Protein AF-A0A6B2XYI5-F1 (afdb_monomer_lite)

Sequence (129 aa):
NMSVFNTEWNRIGDDAAAAQVRTAVEHLLRGPESTPLEDRLTQLIDDTTSLGMKGFKEALLTKVLCIVHPDEYLTILKYTGTAGKVEVARAIWGVELPDPHRVTWTIGRLIVWSNTLLRWLVGDGFENQ

pLDDT: mean 92.79, std 9.5, range [46.22, 98.31]

Secondary structure (DSSP, 8-state):
-HHHHHHHHHHH-HHHHHHHHHHHHHHHHHS-TTS-HHHHHHHHHHTTT--S-TT--HHHHHHHHHHHSTTT--S---SSSTT-HHHHHHHHH-PPPPPTTTSS--HHHHHHHHHHHHHHHHTTTTTT-

Structure (mmCIF, N/CA/C/O backbone):
data_AF-A0A6B2XYI5-F1
#
_entry.id   AF-A0A6B2XYI5-F1
#
loop_
_atom_site.group_PDB
_atom_site.id
_atom_site.type_symbol
_atom_site.label_atom_id
_atom_site.label_alt_id
_atom_site.label_comp_id
_atom_site.label_asym_id
_atom_site.label_entity_id
_atom_site.label_seq_id
_atom_site.pdbx_PDB_ins_code
_atom_site.Cartn_x
_atom_site.Cartn_y
_atom_site.Cartn_z
_atom_site.occupancy
_atom_site.B_iso_or_equiv
_atom_site.auth_seq_id
_atom_site.auth_comp_id
_atom_site.auth_asym_id
_atom_site.auth_atom_id
_atom_site.pdbx_PDB_model_num
ATOM 1 N N . ASN A 1 1 ? -4.700 6.907 -11.658 1.00 59.41 1 ASN A N 1
ATOM 2 C CA . ASN A 1 1 ? -3.743 5.786 -11.486 1.00 59.41 1 ASN A CA 1
ATOM 3 C C . ASN A 1 1 ? -3.695 4.854 -12.682 1.00 59.41 1 ASN A C 1
ATOM 5 O O . ASN A 1 1 ? -2.662 4.861 -13.330 1.00 59.41 1 ASN A O 1
ATOM 9 N N . MET A 1 2 ? -4.766 4.134 -13.044 1.00 75.25 2 MET A N 1
ATOM 10 C CA . MET A 1 2 ? -4.707 3.212 -14.198 1.00 75.25 2 MET A CA 1
ATOM 11 C C . MET A 1 2 ? -4.377 3.895 -15.533 1.00 75.25 2 MET A C 1
ATOM 13 O O . MET A 1 2 ? -3.624 3.343 -16.323 1.00 75.25 2 MET A O 1
ATOM 17 N N . SER A 1 3 ? -4.863 5.120 -15.761 1.00 87.19 3 SER A N 1
ATOM 18 C CA . SER A 1 3 ? -4.521 5.887 -16.966 1.00 87.19 3 SER A CA 1
ATOM 19 C C . SER A 1 3 ? -3.022 6.185 -17.075 1.00 87.19 3 SER A C 1
ATOM 21 O O . SER A 1 3 ? -2.443 5.986 -18.132 1.00 87.19 3 SER A O 1
ATOM 23 N N . VAL A 1 4 ? -2.377 6.606 -15.982 1.00 92.12 4 VAL A N 1
ATOM 24 C CA . VAL A 1 4 ? -0.935 6.914 -15.956 1.00 92.12 4 VAL A CA 1
ATOM 25 C C . VAL A 1 4 ? -0.101 5.659 -16.190 1.00 92.12 4 VAL A C 1
ATOM 27 O O . VAL A 1 4 ? 0.836 5.705 -16.979 1.00 92.12 4 VAL A O 1
ATOM 30 N N . PHE A 1 5 ? -0.467 4.550 -15.541 1.00 92.88 5 PHE A N 1
ATOM 31 C CA . PHE A 1 5 ? 0.201 3.265 -15.731 1.00 92.88 5 PHE A CA 1
ATOM 32 C C . PHE A 1 5 ? 0.119 2.802 -17.190 1.00 92.88 5 PHE A C 1
ATOM 34 O O . PHE A 1 5 ? 1.147 2.520 -17.789 1.00 92.88 5 PHE A O 1
ATOM 41 N N . ASN A 1 6 ? -1.078 2.807 -17.788 1.00 94.06 6 ASN A N 1
ATOM 42 C CA . ASN A 1 6 ? -1.264 2.388 -19.180 1.00 94.06 6 ASN A CA 1
ATOM 43 C C . ASN A 1 6 ? -0.529 3.308 -20.166 1.00 94.06 6 ASN A C 1
ATOM 45 O O . ASN A 1 6 ? 0.086 2.829 -21.114 1.00 94.06 6 ASN A O 1
ATOM 49 N N . THR A 1 7 ? -0.572 4.626 -19.944 1.00 96.12 7 THR A N 1
ATOM 50 C CA . THR A 1 7 ? 0.160 5.585 -20.780 1.00 96.12 7 THR A CA 1
ATOM 51 C C . THR A 1 7 ? 1.659 5.329 -20.722 1.00 96.12 7 THR A C 1
ATOM 53 O O . THR A 1 7 ? 2.308 5.311 -21.764 1.00 96.12 7 THR A O 1
ATOM 56 N N . GLU A 1 8 ? 2.212 5.117 -19.526 1.00 95.12 8 GLU A N 1
ATOM 57 C CA . GLU A 1 8 ? 3.636 4.827 -19.397 1.00 95.12 8 GLU A CA 1
ATOM 58 C C . GLU A 1 8 ? 3.988 3.473 -20.013 1.00 95.12 8 GLU A C 1
ATOM 60 O O . GLU A 1 8 ? 4.987 3.377 -20.719 1.00 95.12 8 GLU A O 1
ATOM 65 N N . TRP A 1 9 ? 3.148 2.456 -19.806 1.00 95.81 9 TRP A N 1
ATOM 66 C CA . TRP A 1 9 ? 3.353 1.109 -20.336 1.00 95.81 9 TRP A CA 1
ATOM 67 C C . TRP A 1 9 ? 3.496 1.149 -21.853 1.00 95.81 9 TRP A C 1
ATOM 69 O O . TRP A 1 9 ? 4.499 0.701 -22.404 1.00 95.81 9 TRP A O 1
ATOM 79 N N . ASN A 1 10 ? 2.547 1.806 -22.519 1.00 96.94 10 ASN A N 1
ATOM 80 C CA . ASN A 1 10 ? 2.570 1.982 -23.967 1.00 96.94 10 ASN A CA 1
ATOM 81 C C . ASN A 1 10 ? 3.770 2.814 -24.443 1.00 96.94 10 ASN A C 1
ATOM 83 O O . ASN A 1 10 ? 4.247 2.620 -25.558 1.00 96.94 10 ASN A O 1
ATOM 87 N N . ARG A 1 11 ? 4.260 3.750 -23.621 1.00 97.31 11 ARG A N 1
ATOM 88 C CA . ARG A 1 11 ? 5.391 4.620 -23.965 1.00 97.31 11 ARG A CA 1
ATOM 89 C C . ARG A 1 11 ? 6.728 3.879 -23.949 1.00 97.31 11 ARG A C 1
ATOM 91 O O . ARG A 1 11 ? 7.570 4.161 -24.796 1.00 97.31 11 ARG A O 1
ATOM 98 N N . ILE A 1 12 ? 6.950 3.005 -22.966 1.00 96.38 12 ILE A N 1
ATOM 99 C CA . ILE A 1 12 ? 8.239 2.312 -22.780 1.00 96.38 12 ILE A CA 1
ATOM 100 C C . ILE A 1 12 ? 8.273 0.910 -23.399 1.00 96.38 12 ILE A C 1
ATOM 102 O O . ILE A 1 12 ? 9.360 0.373 -23.596 1.00 96.38 12 ILE A O 1
ATOM 106 N N . GLY A 1 13 ? 7.110 0.350 -23.739 1.00 97.75 13 GLY A N 1
ATOM 107 C CA . GLY A 1 13 ? 6.970 -0.972 -24.345 1.00 97.75 13 GLY A CA 1
ATOM 108 C C . GLY A 1 13 ? 6.897 -2.107 -23.322 1.00 97.75 13 GLY A C 1
ATOM 109 O O . GLY A 1 13 ? 7.355 -1.977 -22.184 1.00 97.75 13 GLY A O 1
ATOM 110 N N . ASP A 1 14 ? 6.322 -3.232 -23.754 1.00 97.62 14 ASP A N 1
ATOM 111 C CA . ASP A 1 14 ? 5.934 -4.352 -22.887 1.00 97.62 14 ASP A CA 1
ATOM 112 C C . ASP A 1 14 ? 7.099 -4.919 -22.067 1.00 97.62 14 ASP A C 1
ATOM 114 O O . ASP A 1 14 ? 6.980 -5.059 -20.850 1.00 97.62 14 ASP A O 1
ATOM 118 N N . ASP A 1 15 ? 8.242 -5.195 -22.699 1.00 97.62 15 ASP A N 1
ATOM 119 C CA . ASP A 1 15 ? 9.394 -5.805 -22.023 1.00 97.62 15 ASP A CA 1
ATOM 120 C C . ASP A 1 15 ? 9.977 -4.890 -20.939 1.00 97.62 15 ASP A C 1
ATOM 122 O O . ASP A 1 15 ? 10.240 -5.320 -19.811 1.00 97.62 15 ASP A O 1
ATOM 126 N N . ALA A 1 16 ? 10.146 -3.603 -21.258 1.00 96.19 16 ALA A N 1
ATOM 127 C CA . ALA A 1 16 ? 10.674 -2.620 -20.319 1.00 96.19 16 ALA A CA 1
ATOM 128 C C . ALA A 1 16 ? 9.692 -2.367 -19.168 1.00 96.19 16 ALA A C 1
ATOM 130 O O . ALA A 1 16 ? 10.103 -2.292 -18.007 1.00 96.19 16 ALA A O 1
ATOM 131 N N . ALA A 1 17 ? 8.395 -2.281 -19.468 1.00 96.19 17 ALA A N 1
ATOM 132 C CA . ALA A 1 17 ? 7.363 -2.095 -18.460 1.00 96.19 17 ALA A CA 1
ATOM 133 C C . ALA A 1 17 ? 7.247 -3.307 -17.528 1.00 96.19 17 ALA A C 1
ATOM 135 O O . ALA A 1 17 ? 7.216 -3.146 -16.305 1.00 96.19 17 ALA A O 1
ATOM 136 N N . ALA A 1 18 ? 7.278 -4.523 -18.076 1.00 96.69 18 ALA A N 1
ATOM 137 C CA . ALA A 1 18 ? 7.290 -5.754 -17.296 1.00 96.69 18 ALA A CA 1
ATOM 138 C C . ALA A 1 18 ? 8.529 -5.843 -16.392 1.00 96.69 18 ALA A C 1
ATOM 140 O O . ALA A 1 18 ? 8.410 -6.218 -15.221 1.00 96.69 18 ALA A O 1
ATOM 141 N N . ALA A 1 19 ? 9.706 -5.458 -16.895 1.00 96.56 19 ALA A N 1
ATOM 142 C CA . ALA A 1 19 ? 10.928 -5.400 -16.099 1.00 96.56 19 ALA A CA 1
ATOM 143 C C . ALA A 1 19 ? 10.812 -4.390 -14.945 1.00 96.56 19 ALA A C 1
ATOM 145 O O . ALA A 1 19 ? 11.144 -4.725 -13.809 1.00 96.56 19 ALA A O 1
ATOM 146 N N . GLN A 1 20 ? 10.278 -3.190 -15.192 1.00 96.19 20 GLN A N 1
ATOM 147 C CA . GLN A 1 20 ? 10.080 -2.185 -14.141 1.00 96.19 20 GLN A CA 1
ATOM 148 C C . GLN A 1 20 ? 9.064 -2.628 -13.084 1.00 96.19 20 GLN A C 1
ATOM 150 O O . GLN A 1 20 ? 9.308 -2.447 -11.890 1.00 96.19 20 GLN A O 1
ATOM 155 N N . VAL A 1 21 ? 7.951 -3.249 -13.489 1.00 96.69 21 VAL A N 1
ATOM 156 C CA . VAL A 1 21 ? 6.984 -3.827 -12.542 1.00 96.69 21 VAL A CA 1
ATOM 157 C C . VAL A 1 21 ? 7.644 -4.921 -11.707 1.00 96.69 21 VAL A C 1
ATOM 159 O O . VAL A 1 21 ? 7.487 -4.923 -10.487 1.00 96.69 21 VAL A O 1
ATOM 162 N N . ARG A 1 22 ? 8.434 -5.812 -12.322 1.00 96.75 22 ARG A N 1
ATOM 163 C CA . ARG A 1 22 ? 9.172 -6.854 -11.593 1.00 96.75 22 ARG A CA 1
ATOM 164 C C . ARG A 1 22 ? 10.127 -6.252 -10.566 1.00 96.75 22 ARG A C 1
ATOM 166 O O . ARG A 1 22 ? 10.128 -6.708 -9.429 1.00 96.75 22 ARG A O 1
ATOM 173 N N . THR A 1 23 ? 10.878 -5.214 -10.929 1.00 96.44 23 THR A N 1
ATOM 174 C CA . THR A 1 23 ? 11.771 -4.503 -10.003 1.00 96.44 23 THR A CA 1
ATOM 175 C C . THR A 1 23 ? 11.006 -3.885 -8.833 1.00 96.44 23 THR A C 1
ATOM 177 O O . THR A 1 23 ? 11.436 -4.015 -7.690 1.00 96.44 23 THR A O 1
ATOM 180 N N . ALA A 1 24 ? 9.853 -3.256 -9.087 1.00 96.75 24 ALA A N 1
ATOM 181 C CA . ALA A 1 24 ? 9.018 -2.689 -8.027 1.00 96.75 24 ALA A CA 1
ATOM 182 C C . ALA A 1 24 ? 8.496 -3.768 -7.064 1.00 96.75 24 ALA A C 1
ATOM 184 O O . ALA A 1 24 ? 8.540 -3.588 -5.850 1.00 96.75 24 ALA A O 1
ATOM 185 N N . VAL A 1 25 ? 8.020 -4.894 -7.605 1.00 97.62 25 VAL A N 1
ATOM 186 C CA . VAL A 1 25 ? 7.513 -6.027 -6.816 1.00 97.62 25 VAL A CA 1
ATOM 187 C C . VAL A 1 25 ? 8.631 -6.678 -6.006 1.00 97.62 25 VAL A C 1
ATOM 189 O O . VAL A 1 25 ? 8.441 -6.956 -4.826 1.00 97.62 25 VAL A O 1
ATOM 192 N N . GLU A 1 26 ? 9.803 -6.883 -6.604 1.00 97.00 26 GLU A N 1
ATOM 193 C CA . GLU A 1 26 ? 10.957 -7.450 -5.906 1.00 97.00 26 GLU A CA 1
ATOM 194 C C . GLU A 1 26 ? 11.426 -6.525 -4.780 1.00 97.00 26 GLU A C 1
ATOM 196 O O . GLU A 1 26 ? 11.652 -6.994 -3.670 1.00 97.00 26 GLU A O 1
ATOM 201 N N . HIS A 1 27 ? 11.475 -5.208 -5.005 1.00 96.69 27 HIS A N 1
ATOM 202 C CA . HIS A 1 27 ? 11.770 -4.248 -3.939 1.00 96.69 27 HIS A CA 1
ATOM 203 C C . HIS A 1 27 ? 10.723 -4.316 -2.823 1.00 96.69 27 HIS A C 1
ATOM 205 O O . HIS A 1 27 ? 11.071 -4.469 -1.653 1.00 96.69 27 HIS A O 1
ATOM 211 N N . LEU A 1 28 ? 9.433 -4.284 -3.169 1.00 97.44 28 LEU A N 1
ATOM 212 C CA . LEU A 1 28 ? 8.344 -4.329 -2.192 1.00 97.44 28 LEU A CA 1
ATOM 213 C C . LEU A 1 28 ? 8.383 -5.590 -1.321 1.00 97.44 28 LEU A C 1
ATOM 215 O O . LEU A 1 28 ? 8.177 -5.497 -0.116 1.00 97.44 28 LEU A O 1
ATOM 219 N N . LEU A 1 29 ? 8.631 -6.755 -1.921 1.00 97.38 29 LEU A N 1
ATOM 220 C CA . LEU A 1 29 ? 8.556 -8.044 -1.231 1.00 97.38 29 LEU A CA 1
ATOM 221 C C . LEU A 1 29 ? 9.892 -8.442 -0.602 1.00 97.38 29 LEU A C 1
ATOM 223 O O . LEU A 1 29 ? 9.926 -8.877 0.545 1.00 97.38 29 LEU A O 1
ATOM 227 N N . ARG A 1 30 ? 11.000 -8.221 -1.309 1.00 95.81 30 ARG A N 1
ATOM 228 C CA . ARG A 1 30 ? 12.342 -8.742 -0.991 1.00 95.81 30 ARG A CA 1
ATOM 229 C C . ARG A 1 30 ? 13.451 -7.684 -0.976 1.00 95.81 30 ARG A C 1
ATOM 231 O O . ARG A 1 30 ? 14.628 -8.025 -1.031 1.00 95.81 30 ARG A O 1
ATOM 238 N N . GLY A 1 31 ? 13.097 -6.402 -0.913 1.00 93.00 31 GLY A N 1
ATOM 239 C CA . GLY A 1 31 ? 14.051 -5.322 -0.655 1.00 93.00 31 GLY A CA 1
ATOM 240 C C . GLY A 1 31 ? 14.856 -5.521 0.644 1.00 93.00 31 GLY A C 1
ATOM 241 O O . GLY A 1 31 ? 14.552 -6.418 1.431 1.00 93.00 31 GLY A O 1
ATOM 242 N N . PRO A 1 32 ? 15.888 -4.691 0.880 1.00 93.94 32 PRO A N 1
ATOM 243 C CA . PRO A 1 32 ? 16.851 -4.897 1.962 1.00 93.94 32 PRO A CA 1
ATOM 244 C C . PRO A 1 32 ? 16.183 -5.062 3.330 1.00 93.94 32 PRO A C 1
ATOM 246 O O . PRO A 1 32 ? 15.300 -4.279 3.669 1.00 93.94 32 PRO A O 1
ATOM 249 N N . GLU A 1 33 ? 16.656 -6.005 4.150 1.00 92.12 33 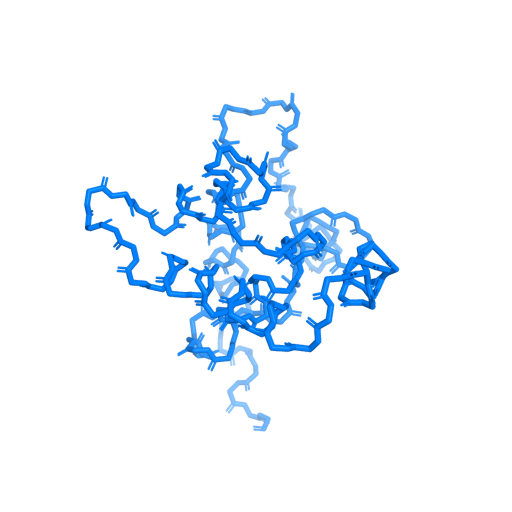GLU A N 1
ATOM 250 C CA . GLU A 1 33 ? 16.116 -6.242 5.504 1.00 92.12 33 GLU A CA 1
ATOM 251 C C . GLU A 1 33 ? 16.199 -5.002 6.408 1.00 92.12 33 GLU A C 1
ATOM 253 O O . GLU A 1 33 ? 15.376 -4.813 7.299 1.00 92.12 33 GLU A O 1
ATOM 258 N N . SER A 1 34 ? 17.164 -4.115 6.144 1.00 95.56 34 SER A N 1
ATOM 259 C CA . SER A 1 34 ? 17.303 -2.826 6.826 1.00 95.56 34 SER A CA 1
ATOM 260 C C . SER A 1 34 ? 16.181 -1.830 6.512 1.00 95.56 34 SER A C 1
ATOM 262 O O . SER A 1 34 ? 16.090 -0.802 7.179 1.00 95.56 34 SER A O 1
ATOM 264 N N . THR A 1 35 ? 15.351 -2.098 5.498 1.00 95.62 35 THR A N 1
ATOM 265 C CA . THR A 1 35 ? 14.225 -1.251 5.089 1.00 95.62 35 THR A CA 1
ATOM 266 C C . THR A 1 35 ? 12.909 -2.012 5.295 1.00 95.62 35 THR A C 1
ATOM 268 O O . THR A 1 35 ? 12.559 -2.873 4.481 1.00 95.62 35 THR A O 1
ATOM 271 N N . PRO A 1 36 ? 12.147 -1.706 6.360 1.00 96.75 36 PRO A N 1
ATOM 272 C CA . PRO A 1 36 ? 10.853 -2.330 6.630 1.00 96.75 36 PRO A CA 1
ATOM 273 C C . PRO A 1 36 ? 9.878 -2.243 5.448 1.00 96.75 36 PRO A C 1
ATOM 275 O O . PRO A 1 36 ? 10.008 -1.394 4.561 1.00 96.75 36 PRO A O 1
ATOM 278 N N . LEU A 1 37 ? 8.880 -3.130 5.423 1.00 97.62 37 LEU A N 1
ATOM 279 C CA . LEU A 1 37 ? 7.875 -3.182 4.353 1.00 97.62 37 LEU A CA 1
ATOM 280 C C . LEU A 1 37 ? 7.164 -1.833 4.163 1.00 97.62 37 LEU A C 1
ATOM 282 O O . LEU A 1 37 ? 6.966 -1.391 3.035 1.00 97.62 37 LEU A O 1
ATOM 286 N N . GLU A 1 38 ? 6.816 -1.170 5.261 1.00 97.75 38 GLU A N 1
ATOM 287 C CA . GLU A 1 38 ? 6.164 0.137 5.301 1.00 97.75 38 GLU A CA 1
ATOM 288 C C . GLU A 1 38 ? 6.984 1.204 4.573 1.00 97.75 38 GLU A C 1
ATOM 290 O O . GLU A 1 38 ? 6.441 2.022 3.824 1.00 97.75 38 GLU A O 1
ATOM 295 N N . ASP A 1 39 ? 8.300 1.178 4.765 1.00 97.19 39 ASP A N 1
ATOM 296 C CA . ASP A 1 39 ? 9.215 2.149 4.179 1.00 97.19 39 ASP A CA 1
ATOM 297 C C . ASP A 1 39 ? 9.445 1.843 2.698 1.00 97.19 39 ASP A C 1
ATOM 299 O O . ASP A 1 39 ? 9.398 2.754 1.873 1.00 97.19 39 ASP A O 1
ATOM 303 N N . ARG A 1 40 ? 9.578 0.564 2.324 1.00 97.38 40 ARG A N 1
ATOM 304 C CA . ARG A 1 40 ? 9.662 0.141 0.912 1.00 97.38 40 ARG A CA 1
ATOM 305 C C . ARG A 1 40 ? 8.388 0.491 0.144 1.00 97.38 40 ARG A C 1
ATOM 307 O O . ARG A 1 40 ? 8.458 1.000 -0.974 1.00 97.38 40 ARG A O 1
ATOM 314 N N . LEU A 1 41 ? 7.223 0.284 0.757 1.00 97.25 41 LEU A N 1
ATOM 315 C CA . LEU A 1 41 ? 5.930 0.666 0.195 1.00 97.25 41 LEU A CA 1
ATOM 316 C C . LEU A 1 41 ? 5.827 2.187 0.021 1.00 97.25 41 LEU A C 1
ATOM 318 O O . LEU A 1 41 ? 5.428 2.651 -1.044 1.00 97.25 41 LEU A O 1
ATOM 322 N N . THR A 1 42 ? 6.237 2.958 1.032 1.00 96.69 42 THR A N 1
ATOM 323 C CA . THR A 1 42 ? 6.279 4.430 0.966 1.00 96.69 42 THR A CA 1
ATOM 324 C C . THR A 1 42 ? 7.180 4.901 -0.170 1.00 96.69 42 THR A C 1
ATOM 326 O O . THR A 1 42 ? 6.751 5.700 -0.994 1.00 96.69 42 THR A O 1
ATOM 329 N N . GLN A 1 43 ? 8.394 4.356 -0.278 1.00 95.88 43 GLN A N 1
ATOM 330 C CA . GLN A 1 43 ? 9.344 4.716 -1.332 1.00 95.88 43 GLN A CA 1
ATOM 331 C C . GLN A 1 43 ? 8.763 4.531 -2.741 1.00 95.88 43 GLN A C 1
ATOM 333 O O . GLN A 1 43 ? 8.930 5.397 -3.598 1.00 95.88 43 GLN A O 1
ATOM 338 N N . LEU A 1 44 ? 8.050 3.424 -2.974 1.00 96.06 44 LEU A N 1
ATOM 339 C CA . LEU A 1 44 ? 7.412 3.128 -4.260 1.00 96.06 44 LEU A CA 1
ATOM 340 C C . LEU A 1 44 ? 6.183 4.013 -4.528 1.00 96.06 44 LEU A C 1
ATOM 342 O O . LEU A 1 44 ? 5.932 4.404 -5.671 1.00 96.06 44 LEU A O 1
ATOM 346 N N . ILE A 1 45 ? 5.403 4.354 -3.496 1.00 95.12 45 ILE A N 1
ATOM 347 C CA . ILE A 1 45 ? 4.250 5.258 -3.629 1.00 95.12 45 ILE A CA 1
ATOM 348 C C . ILE A 1 45 ? 4.716 6.685 -3.933 1.00 95.12 45 ILE A C 1
ATOM 350 O O . ILE A 1 45 ? 4.178 7.306 -4.853 1.00 95.12 45 ILE A O 1
ATOM 354 N N . ASP A 1 46 ? 5.755 7.154 -3.250 1.00 92.50 46 ASP A N 1
ATOM 355 C CA . ASP A 1 46 ? 6.248 8.532 -3.338 1.00 92.50 46 ASP A CA 1
ATOM 356 C C . ASP A 1 46 ? 7.296 8.743 -4.452 1.00 92.50 46 ASP A C 1
ATOM 358 O O . ASP A 1 46 ? 7.756 9.863 -4.652 1.00 92.50 46 ASP A O 1
ATOM 362 N N . ASP A 1 47 ? 7.663 7.693 -5.204 1.00 87.06 47 ASP A N 1
ATOM 363 C CA . ASP A 1 47 ? 8.714 7.712 -6.247 1.00 87.06 47 ASP A CA 1
ATOM 364 C C . ASP A 1 47 ? 10.113 8.117 -5.741 1.00 87.06 47 ASP A C 1
ATOM 366 O O . ASP A 1 47 ? 10.949 8.596 -6.509 1.00 87.06 47 ASP A O 1
ATOM 370 N N . THR A 1 48 ? 10.434 7.913 -4.463 1.00 80.75 48 THR A N 1
ATOM 371 C CA . THR A 1 48 ? 11.681 8.459 -3.891 1.00 80.75 48 THR A CA 1
ATOM 372 C C . THR A 1 48 ? 12.948 7.734 -4.340 1.00 80.75 48 THR A C 1
ATOM 374 O O . THR A 1 48 ? 14.038 8.295 -4.253 1.00 80.75 48 THR A O 1
ATOM 377 N N . THR A 1 49 ? 12.839 6.503 -4.841 1.00 72.00 49 THR A N 1
ATOM 378 C CA . THR A 1 49 ? 13.994 5.664 -5.205 1.00 72.00 49 THR A CA 1
ATOM 379 C C . THR A 1 49 ? 14.213 5.535 -6.712 1.00 72.00 49 THR A C 1
ATOM 381 O O . THR A 1 49 ? 15.147 4.856 -7.128 1.00 72.00 49 THR A O 1
ATOM 384 N N . SER A 1 50 ? 13.378 6.165 -7.554 1.00 76.81 50 SER A N 1
ATOM 385 C CA . SER A 1 50 ? 13.323 5.906 -9.012 1.00 76.81 50 SER A CA 1
ATOM 386 C C . SER A 1 50 ? 13.147 4.420 -9.376 1.00 76.81 50 SER A C 1
ATOM 388 O O . SER A 1 50 ? 13.358 4.025 -10.523 1.00 76.81 50 SER A O 1
ATOM 390 N N . LEU A 1 51 ? 12.772 3.582 -8.405 1.00 79.19 51 LEU A N 1
ATOM 391 C CA . LEU A 1 51 ? 12.526 2.164 -8.603 1.00 79.19 51 LEU A CA 1
ATOM 392 C C . LEU A 1 51 ? 11.077 1.974 -9.033 1.00 79.19 51 LEU A C 1
ATOM 394 O O . LEU A 1 51 ? 10.150 2.335 -8.312 1.00 79.19 51 LEU A O 1
ATOM 398 N N . GLY A 1 52 ? 10.895 1.333 -10.183 1.00 81.56 52 GLY A N 1
ATOM 399 C CA . GLY A 1 52 ? 9.603 0.808 -10.593 1.00 81.56 52 GLY A CA 1
ATOM 400 C C . GLY A 1 52 ? 8.931 1.549 -11.737 1.00 81.56 52 GLY A C 1
ATOM 401 O O . GLY A 1 52 ? 9.526 2.362 -12.435 1.00 81.56 52 GLY A O 1
ATOM 402 N N . MET A 1 53 ? 7.670 1.181 -11.942 1.00 91.75 53 MET A N 1
ATOM 403 C CA . MET A 1 53 ? 6.865 1.591 -13.082 1.00 91.75 53 MET A CA 1
ATOM 404 C C . MET A 1 53 ? 5.997 2.801 -12.734 1.00 91.75 53 MET A C 1
ATOM 406 O O . MET A 1 53 ? 5.227 2.767 -11.769 1.00 91.75 53 MET A O 1
ATOM 410 N N . LYS A 1 54 ? 6.050 3.868 -13.540 1.00 91.38 54 LYS A N 1
ATOM 411 C CA . LYS A 1 54 ? 5.209 5.053 -13.310 1.00 91.38 54 LYS A CA 1
ATOM 412 C C . LYS A 1 54 ? 3.730 4.659 -13.317 1.00 91.38 54 LYS A C 1
ATOM 414 O O . LYS A 1 54 ? 3.254 3.950 -14.196 1.00 91.38 54 LYS A O 1
ATOM 419 N N . GLY A 1 55 ? 2.981 5.128 -12.322 1.00 91.31 55 GLY A N 1
ATOM 420 C CA . GLY A 1 55 ? 1.570 4.762 -12.146 1.00 91.31 55 GLY A CA 1
ATOM 421 C C . GLY A 1 55 ? 1.335 3.416 -11.443 1.00 91.31 55 GLY A C 1
ATOM 422 O O . GLY A 1 55 ? 0.198 3.155 -11.042 1.00 91.31 55 GLY A O 1
ATOM 423 N N . PHE A 1 56 ? 2.380 2.614 -11.200 1.00 94.88 56 PHE A N 1
ATOM 424 C CA . PHE A 1 56 ? 2.332 1.416 -10.356 1.00 94.88 56 PHE A CA 1
ATOM 425 C C . PHE A 1 56 ? 2.416 1.798 -8.872 1.00 94.88 56 PHE A C 1
ATOM 427 O O . PHE A 1 56 ? 3.445 1.681 -8.215 1.00 94.88 56 PHE A O 1
ATOM 434 N N . LYS A 1 57 ? 1.313 2.365 -8.380 1.00 94.44 57 LYS A N 1
ATOM 435 C CA . LYS A 1 57 ? 1.209 3.037 -7.076 1.00 94.44 57 LYS A CA 1
ATOM 436 C C . LYS A 1 57 ? 0.400 2.241 -6.067 1.00 94.44 57 LYS A C 1
ATOM 438 O O . LYS A 1 57 ? -0.001 1.118 -6.348 1.00 94.44 57 LYS A O 1
ATOM 443 N N . GLU A 1 58 ? 0.139 2.871 -4.923 1.00 95.81 58 GLU A N 1
ATOM 444 C CA . GLU A 1 58 ? -0.617 2.379 -3.764 1.00 95.81 58 GLU A CA 1
ATOM 445 C C . GLU A 1 58 ? -1.581 1.234 -4.090 1.00 95.81 58 GLU A C 1
ATOM 447 O O . GLU A 1 58 ? -1.309 0.102 -3.722 1.00 95.81 58 GLU A O 1
ATOM 452 N N . ALA A 1 59 ? -2.637 1.484 -4.871 1.00 95.75 59 ALA A N 1
ATOM 453 C CA . ALA A 1 59 ? -3.650 0.465 -5.148 1.00 95.75 59 ALA A CA 1
ATOM 454 C C . ALA A 1 59 ? -3.103 -0.826 -5.791 1.00 95.75 59 ALA A C 1
ATOM 456 O O . ALA A 1 59 ? -3.567 -1.916 -5.467 1.00 95.75 59 ALA A O 1
ATOM 457 N N . LEU A 1 60 ? -2.134 -0.721 -6.706 1.00 96.38 60 LEU A N 1
ATOM 458 C CA . LEU A 1 60 ? -1.525 -1.887 -7.351 1.00 96.38 60 LEU A CA 1
ATOM 459 C C . LEU A 1 60 ? -0.495 -2.561 -6.435 1.00 96.38 60 LEU A C 1
ATOM 461 O O . LEU A 1 60 ? -0.450 -3.786 -6.386 1.00 96.38 60 LEU A O 1
ATOM 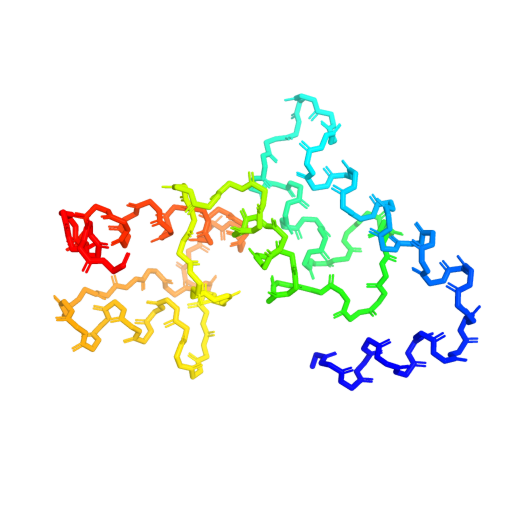465 N N . LEU A 1 61 ? 0.262 -1.785 -5.656 1.00 97.31 61 LEU A N 1
ATOM 466 C CA . LEU A 1 61 ? 1.216 -2.308 -4.673 1.00 97.31 61 LEU A CA 1
ATOM 467 C C . LEU A 1 61 ? 0.497 -3.041 -3.532 1.00 97.31 61 LEU A C 1
ATOM 469 O O . LEU A 1 61 ? 0.860 -4.160 -3.188 1.00 97.31 61 LEU A O 1
ATOM 473 N N . THR A 1 62 ? -0.587 -2.480 -2.997 1.00 97.81 62 THR A N 1
ATOM 474 C CA . THR A 1 62 ? -1.431 -3.150 -2.000 1.00 97.81 62 THR A CA 1
ATOM 475 C C . THR A 1 62 ? -2.106 -4.387 -2.584 1.00 97.81 62 THR A C 1
ATOM 477 O O . THR A 1 62 ? -2.221 -5.394 -1.891 1.00 97.81 62 THR A O 1
ATOM 480 N N . LYS A 1 63 ? -2.481 -4.374 -3.871 1.00 97.56 63 LYS A N 1
ATOM 481 C CA . LYS A 1 63 ? -2.993 -5.576 -4.544 1.00 97.56 63 LYS A CA 1
ATOM 482 C C . LYS A 1 63 ? -1.946 -6.695 -4.598 1.00 97.56 63 LYS A C 1
ATOM 484 O O . LYS A 1 63 ? -2.315 -7.848 -4.414 1.00 97.56 63 LYS A O 1
ATOM 489 N N . VAL A 1 64 ? -0.663 -6.377 -4.796 1.00 98.06 64 VAL A N 1
ATOM 490 C CA . VAL A 1 64 ? 0.426 -7.369 -4.694 1.00 98.06 64 VAL A CA 1
ATOM 491 C C . VAL A 1 64 ? 0.468 -7.977 -3.292 1.00 98.06 64 VAL A C 1
ATOM 493 O O . VAL A 1 64 ? 0.528 -9.196 -3.177 1.00 98.06 64 VAL A O 1
ATOM 496 N N . LEU A 1 65 ? 0.356 -7.163 -2.237 1.00 98.25 65 LEU A N 1
ATOM 497 C CA . LEU A 1 65 ? 0.323 -7.664 -0.856 1.00 98.25 65 LEU A CA 1
ATOM 498 C C . LEU A 1 65 ? -0.882 -8.578 -0.600 1.00 98.25 65 LEU A C 1
ATOM 500 O O . LEU A 1 65 ? -0.710 -9.631 -0.003 1.00 98.25 65 LEU A O 1
ATOM 504 N N . CYS A 1 66 ? -2.064 -8.243 -1.125 1.00 97.12 66 CYS A N 1
ATOM 505 C CA . CYS A 1 66 ? -3.249 -9.108 -1.032 1.00 97.12 66 CYS A CA 1
ATOM 506 C C . CYS A 1 66 ? -3.058 -10.455 -1.747 1.00 97.12 66 CYS A C 1
ATOM 508 O O . CYS A 1 66 ? -3.632 -11.454 -1.339 1.00 97.12 66 CYS A O 1
ATOM 510 N N . ILE A 1 67 ? -2.290 -10.486 -2.841 1.00 97.25 67 ILE A N 1
ATOM 511 C CA . ILE A 1 67 ? -2.027 -11.719 -3.596 1.00 97.25 67 ILE A CA 1
ATOM 512 C C . ILE A 1 67 ? -0.988 -12.586 -2.880 1.00 97.25 67 ILE A C 1
ATOM 514 O O . ILE A 1 67 ? -1.134 -13.802 -2.833 1.00 97.25 67 ILE A O 1
ATOM 518 N N . VAL A 1 68 ? 0.080 -11.972 -2.366 1.00 97.88 68 VAL A N 1
ATOM 519 C CA . VAL A 1 68 ? 1.216 -12.693 -1.768 1.00 97.88 68 VAL A CA 1
ATOM 520 C C . VAL A 1 68 ? 0.942 -13.091 -0.319 1.00 97.88 68 VAL A C 1
ATOM 522 O O . VAL A 1 68 ? 1.400 -14.143 0.115 1.00 97.88 68 VAL A O 1
ATOM 525 N N . HIS A 1 69 ? 0.174 -12.280 0.405 1.00 95.69 69 HIS A N 1
ATOM 526 C CA . HIS A 1 69 ? -0.186 -12.484 1.804 1.00 95.69 69 HIS A CA 1
ATOM 527 C C . HIS A 1 69 ? -1.715 -12.414 1.982 1.00 95.69 69 HIS A C 1
ATOM 529 O O . HIS A 1 69 ? -2.218 -11.496 2.640 1.00 95.69 69 HIS A O 1
ATOM 535 N N . PRO A 1 70 ? -2.475 -13.344 1.374 1.00 93.38 70 PRO A N 1
ATOM 536 C CA . PRO A 1 70 ? -3.938 -13.282 1.336 1.00 93.38 70 PRO A CA 1
ATOM 537 C C . PRO A 1 70 ? -4.573 -13.344 2.726 1.00 93.38 70 PRO A C 1
ATOM 539 O O . PRO A 1 70 ? -5.538 -12.634 2.989 1.00 93.38 70 PRO A O 1
ATOM 542 N N . ASP A 1 71 ? -3.982 -14.111 3.640 1.00 90.94 71 ASP A N 1
ATOM 543 C CA . ASP A 1 71 ? -4.473 -14.220 5.014 1.00 90.94 71 ASP A CA 1
ATOM 544 C C . ASP A 1 71 ? -4.113 -12.992 5.850 1.00 90.94 71 ASP A C 1
ATOM 546 O O . ASP A 1 71 ? -4.691 -12.770 6.913 1.00 90.94 71 ASP A O 1
ATOM 550 N N . GLU A 1 72 ? -3.158 -12.179 5.385 1.00 93.00 72 GLU A N 1
ATOM 551 C CA . GLU A 1 72 ? -2.642 -11.041 6.131 1.00 93.00 72 GLU A CA 1
ATOM 552 C C . GLU A 1 72 ? -3.172 -9.692 5.655 1.00 93.00 72 GLU A C 1
ATOM 554 O O . GLU A 1 72 ? -3.082 -8.743 6.431 1.00 93.00 72 GLU A O 1
ATOM 559 N N . TYR A 1 73 ? -3.716 -9.577 4.438 1.00 95.44 73 TYR A N 1
ATOM 560 C CA . TYR A 1 73 ? -4.127 -8.306 3.828 1.00 95.44 73 TYR A CA 1
ATOM 561 C C . TYR A 1 73 ? -5.559 -8.313 3.297 1.00 95.44 73 TYR A C 1
ATOM 563 O O . TYR A 1 73 ? -5.966 -9.187 2.542 1.00 95.44 73 TYR A O 1
ATOM 571 N N . LEU A 1 74 ? -6.302 -7.253 3.626 1.00 94.06 74 LEU A N 1
ATOM 572 C CA . LEU A 1 74 ? -7.648 -7.023 3.103 1.00 94.06 74 LEU A CA 1
ATOM 573 C C . LEU A 1 74 ? -7.596 -6.372 1.721 1.00 94.06 74 LEU A C 1
ATOM 575 O O . LEU A 1 74 ? -6.780 -5.483 1.466 1.00 94.06 74 LEU A O 1
ATOM 579 N N . THR A 1 75 ? -8.571 -6.697 0.872 1.00 94.69 75 THR A N 1
ATOM 580 C CA . THR A 1 75 ? -8.744 -6.145 -0.485 1.00 94.69 75 THR A CA 1
ATOM 581 C C . THR A 1 75 ? -9.263 -4.695 -0.509 1.00 94.69 75 THR A C 1
ATOM 583 O O . THR A 1 75 ? -9.917 -4.262 -1.458 1.00 94.69 75 THR A O 1
ATOM 586 N N . ILE A 1 76 ? -8.914 -3.901 0.508 1.00 95.38 76 ILE A N 1
ATOM 587 C CA . ILE A 1 76 ? -9.154 -2.457 0.592 1.00 95.38 76 ILE A CA 1
ATOM 588 C C . ILE A 1 76 ? -7.855 -1.750 0.196 1.00 95.3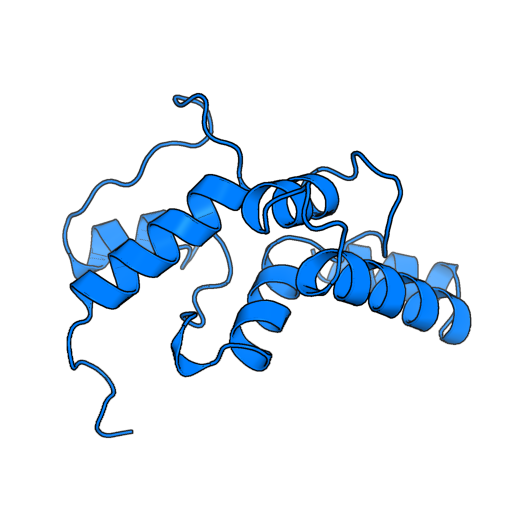8 76 ILE A C 1
ATOM 590 O O . ILE A 1 76 ? -6.952 -1.528 1.005 1.00 95.38 76 ILE A O 1
ATOM 594 N N . LEU A 1 77 ? -7.749 -1.444 -1.097 1.00 95.44 77 LEU A N 1
ATOM 595 C CA . LEU A 1 77 ? -6.469 -1.175 -1.760 1.00 95.44 77 LEU A CA 1
ATOM 596 C C . LEU A 1 77 ? -5.869 0.209 -1.496 1.00 95.44 77 LEU A C 1
ATOM 598 O O . LEU A 1 77 ? -4.730 0.450 -1.881 1.00 95.44 77 LEU A O 1
ATOM 602 N N . LYS A 1 78 ? -6.625 1.137 -0.911 1.00 97.00 78 LYS A N 1
ATOM 603 C CA . LYS A 1 78 ? -6.153 2.495 -0.630 1.00 97.00 78 LYS A CA 1
ATOM 604 C C . LYS A 1 78 ? -6.442 2.889 0.799 1.00 97.00 78 LYS A C 1
ATOM 606 O O . LYS A 1 78 ? -7.485 2.527 1.338 1.00 97.00 78 LYS A O 1
ATOM 611 N N . TYR A 1 79 ? -5.559 3.682 1.383 1.00 97.69 79 TYR A N 1
ATOM 612 C CA . TYR A 1 79 ? -5.751 4.277 2.690 1.00 97.69 79 TYR A CA 1
ATOM 613 C C . TYR A 1 79 ? -6.885 5.312 2.663 1.00 97.69 79 TYR A C 1
ATOM 615 O O . TYR A 1 79 ? -7.823 5.207 3.449 1.00 97.69 79 TYR A O 1
ATOM 623 N N . THR A 1 80 ? -6.858 6.252 1.713 1.00 96.81 80 THR A N 1
ATOM 624 C CA . THR A 1 80 ? -7.886 7.296 1.537 1.00 96.81 80 THR A CA 1
ATOM 625 C C . THR A 1 80 ? -8.674 7.145 0.229 1.00 96.81 80 THR A C 1
ATOM 627 O O . THR A 1 80 ? -8.386 6.292 -0.614 1.00 96.81 80 THR A O 1
ATOM 630 N N . GLY A 1 81 ? -9.671 8.016 0.044 1.00 93.44 81 GLY A N 1
ATOM 631 C CA . GLY A 1 81 ? -10.532 8.059 -1.137 1.00 93.44 81 GLY A CA 1
ATOM 632 C C . GLY A 1 81 ? -11.769 7.175 -1.005 1.00 93.44 81 GLY A C 1
ATOM 633 O O . GLY A 1 81 ? -11.977 6.542 0.027 1.00 93.44 81 GLY A O 1
ATOM 634 N N . THR A 1 82 ? -12.581 7.152 -2.064 1.00 91.75 82 THR A N 1
ATOM 635 C CA . THR A 1 82 ? -13.832 6.386 -2.091 1.00 91.75 82 THR A CA 1
ATOM 636 C C . THR A 1 82 ? -13.570 4.894 -1.906 1.00 91.75 82 THR A C 1
ATOM 638 O O . THR A 1 82 ? -12.756 4.321 -2.635 1.00 91.75 82 THR A O 1
ATOM 641 N N . ALA A 1 83 ? -14.261 4.284 -0.944 1.00 90.88 83 ALA A N 1
ATOM 642 C CA . ALA A 1 83 ? -14.053 2.914 -0.477 1.00 90.88 83 ALA A CA 1
ATOM 643 C C . ALA A 1 83 ? -12.610 2.627 -0.003 1.00 90.88 83 ALA A C 1
ATOM 645 O O . ALA A 1 83 ? -12.151 1.485 -0.031 1.00 90.88 83 ALA A O 1
ATOM 646 N N . GLY A 1 84 ? -11.879 3.664 0.417 1.00 96.56 84 GLY A N 1
ATOM 647 C CA . GLY A 1 84 ? -10.587 3.531 1.085 1.00 96.56 84 GLY A CA 1
ATOM 648 C C . GLY A 1 84 ? -10.742 3.156 2.559 1.00 96.56 84 GLY A C 1
ATOM 649 O O . GLY A 1 84 ? -11.825 3.257 3.137 1.00 96.56 84 GLY A O 1
ATOM 650 N N . LYS A 1 85 ? -9.641 2.760 3.199 1.00 97.69 85 LYS A N 1
ATOM 651 C CA . LYS A 1 85 ? -9.623 2.313 4.600 1.00 97.69 85 LYS A CA 1
ATOM 652 C C . LYS A 1 85 ? -10.208 3.337 5.568 1.00 97.69 85 LYS A C 1
ATOM 654 O O . LYS A 1 85 ? -10.938 2.934 6.463 1.00 97.69 85 LYS A O 1
ATOM 659 N N . VAL A 1 86 ? -9.938 4.634 5.382 1.00 97.94 86 VAL A N 1
ATOM 660 C CA . VAL A 1 86 ? -10.515 5.701 6.223 1.00 97.94 86 VAL A CA 1
ATOM 661 C C . VAL A 1 86 ? -12.043 5.719 6.139 1.00 97.94 86 VAL A C 1
ATOM 663 O O . VAL A 1 86 ? -12.714 5.748 7.167 1.00 97.94 86 VAL A O 1
ATOM 666 N N . GLU A 1 87 ? -12.607 5.670 4.931 1.00 97.31 87 GLU A N 1
ATOM 667 C CA . GLU A 1 87 ? -14.062 5.690 4.748 1.00 97.31 87 GLU A CA 1
ATOM 668 C C . GLU A 1 87 ? -14.704 4.400 5.264 1.00 97.31 87 GLU A C 1
ATOM 670 O O . GLU A 1 87 ? -15.706 4.453 5.971 1.00 97.31 87 GLU A O 1
ATOM 675 N N . VAL A 1 88 ? -14.093 3.250 4.970 1.00 95.88 88 VAL A N 1
ATOM 676 C CA . VAL A 1 88 ? -14.577 1.932 5.395 1.00 95.88 88 VAL A CA 1
ATOM 677 C C . VAL A 1 88 ? -14.551 1.790 6.922 1.00 95.88 88 VAL A C 1
ATOM 679 O O . VAL A 1 88 ? -15.548 1.371 7.509 1.00 95.88 88 VAL A O 1
ATOM 682 N N . ALA A 1 89 ? -13.459 2.199 7.577 1.00 97.12 89 ALA A N 1
ATOM 683 C CA . ALA A 1 89 ? -13.335 2.190 9.036 1.00 97.12 89 ALA A CA 1
ATOM 684 C C . ALA A 1 89 ? -14.448 3.009 9.705 1.00 97.12 89 ALA A C 1
ATOM 686 O O . ALA A 1 89 ? -15.111 2.547 10.639 1.00 97.12 89 ALA A O 1
ATOM 687 N N . ARG A 1 90 ? -14.687 4.213 9.178 1.00 97.19 90 ARG A N 1
ATOM 688 C CA . ARG A 1 90 ? -15.701 5.135 9.682 1.00 97.19 90 ARG A CA 1
ATOM 689 C C . ARG A 1 90 ? -17.118 4.623 9.439 1.00 97.19 90 ARG A C 1
ATOM 691 O O . ARG A 1 90 ? -17.944 4.682 10.342 1.00 97.19 90 ARG A O 1
ATOM 698 N N . ALA A 1 91 ? -17.400 4.126 8.238 1.00 96.31 91 ALA A N 1
ATOM 699 C CA . ALA A 1 91 ? -18.742 3.715 7.838 1.00 96.31 91 ALA A CA 1
ATOM 700 C C . ALA A 1 91 ? -19.218 2.443 8.552 1.00 96.31 91 ALA A C 1
ATOM 702 O O . ALA A 1 91 ? -20.392 2.352 8.901 1.00 96.31 91 ALA A O 1
ATOM 703 N N . ILE A 1 92 ? -18.327 1.471 8.761 1.00 95.06 92 ILE A N 1
ATOM 704 C CA . ILE A 1 92 ? -18.698 0.169 9.333 1.00 95.06 92 ILE A CA 1
ATOM 705 C C . ILE A 1 92 ? -18.545 0.165 10.859 1.00 95.06 92 ILE A C 1
ATOM 707 O O . ILE A 1 92 ? -19.424 -0.340 11.552 1.00 95.06 92 ILE A O 1
ATOM 711 N N . TRP A 1 93 ? -17.462 0.742 11.392 1.00 95.81 93 TRP A N 1
ATOM 712 C CA . TRP A 1 93 ? -17.135 0.655 12.823 1.00 95.81 93 TRP A CA 1
ATOM 713 C C . TRP A 1 93 ? -17.183 1.995 13.566 1.00 95.81 93 TRP A C 1
ATOM 715 O O . TRP A 1 93 ? -16.971 2.020 14.776 1.00 95.81 93 TRP A O 1
ATOM 725 N N . GLY A 1 94 ? -17.428 3.119 12.885 1.00 97.12 94 GLY A N 1
ATOM 726 C CA . GLY A 1 94 ? -17.385 4.443 13.519 1.00 97.12 94 GLY A CA 1
ATOM 727 C C . GLY A 1 94 ? -15.988 4.848 14.008 1.00 97.12 94 GLY A C 1
ATOM 728 O O . GLY A 1 94 ? -15.872 5.718 14.869 1.00 97.12 94 GLY A O 1
ATOM 729 N N . VAL A 1 95 ? -14.929 4.215 13.489 1.00 97.50 95 VAL A N 1
ATOM 730 C CA . VAL A 1 95 ? -13.539 4.472 13.889 1.00 97.50 95 VAL A CA 1
ATOM 731 C C . VAL A 1 95 ? -12.921 5.518 12.967 1.00 97.50 95 VAL A C 1
ATOM 733 O O . VAL A 1 95 ? -12.845 5.326 11.754 1.00 97.50 95 VAL A O 1
ATOM 736 N N . GLU A 1 96 ? -12.433 6.612 13.549 1.00 97.00 96 GLU A N 1
ATOM 737 C CA . GLU A 1 96 ? -11.684 7.641 12.826 1.00 97.00 96 GLU A CA 1
ATOM 738 C C . GLU A 1 96 ? -10.209 7.227 12.705 1.00 97.00 96 GLU A C 1
ATOM 740 O O . GLU A 1 96 ? -9.506 7.070 13.707 1.00 97.00 96 GLU A O 1
ATOM 745 N N . LEU A 1 97 ? -9.732 7.041 11.471 1.00 97.69 97 LEU A N 1
ATOM 746 C CA . LEU A 1 97 ? -8.319 6.766 11.198 1.00 97.69 97 LEU A CA 1
ATOM 747 C C . LEU A 1 97 ? -7.513 8.072 11.065 1.00 97.69 97 LEU A C 1
ATOM 749 O O . LEU A 1 97 ? -8.078 9.107 10.706 1.00 97.69 97 LEU A O 1
ATOM 753 N N . PRO A 1 98 ? -6.187 8.045 11.304 1.00 97.38 98 PRO A N 1
ATOM 754 C CA . PRO A 1 98 ? -5.338 9.224 11.163 1.00 97.38 98 PRO A CA 1
ATOM 755 C C . PRO A 1 98 ? -5.443 9.907 9.791 1.00 97.38 98 PRO A C 1
ATOM 757 O O . PRO A 1 98 ? -5.302 9.261 8.752 1.00 97.38 98 PRO A O 1
ATOM 760 N N . ASP A 1 99 ? -5.610 11.228 9.774 1.00 94.56 99 ASP A N 1
ATOM 761 C CA . ASP A 1 99 ? -5.474 12.031 8.553 1.00 94.56 99 ASP A CA 1
ATOM 762 C C . ASP A 1 99 ? -3.989 12.068 8.137 1.00 94.56 99 ASP A C 1
ATOM 764 O O . ASP A 1 99 ? -3.172 12.557 8.928 1.00 94.56 99 ASP A O 1
ATOM 768 N N . PRO A 1 100 ? -3.615 11.600 6.924 1.00 92.94 100 PRO A N 1
ATOM 769 C CA . PRO A 1 100 ? -2.228 11.599 6.451 1.00 92.94 100 PRO A CA 1
ATOM 770 C C . PRO A 1 100 ? -1.538 12.962 6.529 1.00 92.94 100 PRO A C 1
ATOM 772 O O . PRO A 1 100 ? -0.321 13.024 6.650 1.00 92.94 100 PRO A O 1
ATOM 775 N N . HIS A 1 101 ? -2.297 14.059 6.463 1.00 91.62 101 HIS A N 1
ATOM 776 C CA . HIS A 1 101 ? -1.756 15.416 6.501 1.00 91.62 101 HIS A CA 1
ATOM 777 C C . HIS A 1 101 ? -1.568 15.964 7.920 1.00 91.62 101 HIS A C 1
ATOM 779 O O . HIS A 1 101 ? -1.020 17.053 8.087 1.00 91.62 101 HIS A O 1
ATOM 785 N N . ARG A 1 102 ? -2.035 15.244 8.948 1.00 93.19 102 ARG A N 1
ATOM 786 C CA . ARG A 1 102 ? -2.015 15.688 10.354 1.00 93.19 102 ARG A CA 1
ATOM 787 C C . ARG A 1 102 ? -1.161 14.815 11.263 1.00 93.19 102 ARG A C 1
ATOM 789 O O . ARG A 1 102 ? -1.071 15.095 12.456 1.00 93.19 102 ARG A O 1
ATOM 796 N N . VAL A 1 103 ? -0.544 13.768 10.725 1.00 94.31 103 VAL A N 1
ATOM 797 C CA . VAL A 1 103 ? 0.328 12.863 11.477 1.00 94.31 103 VAL A CA 1
ATOM 798 C C . VAL A 1 103 ? 1.691 12.738 10.816 1.00 94.31 103 VAL A C 1
ATOM 800 O O . VAL A 1 103 ? 1.859 13.020 9.638 1.00 94.31 103 VAL A O 1
ATOM 803 N N . THR A 1 104 ? 2.683 12.295 11.585 1.00 94.50 104 THR A N 1
ATOM 804 C CA . THR A 1 104 ? 4.068 12.112 11.119 1.00 94.50 104 THR A CA 1
ATOM 805 C C . THR A 1 104 ? 4.322 10.739 10.492 1.00 94.50 104 THR A C 1
ATOM 807 O O . THR A 1 104 ? 5.466 10.375 10.232 1.00 94.50 104 THR A O 1
ATOM 810 N N . TRP A 1 105 ? 3.278 9.933 10.297 1.00 96.62 105 TRP A N 1
ATOM 811 C CA . TRP A 1 105 ? 3.408 8.584 9.758 1.00 96.62 105 TRP A CA 1
ATOM 812 C C . TRP A 1 105 ? 3.469 8.611 8.236 1.00 96.62 105 TRP A C 1
ATOM 814 O O . TRP A 1 105 ? 2.710 9.323 7.584 1.00 96.62 105 TRP A O 1
ATOM 824 N N . THR A 1 106 ? 4.349 7.786 7.674 1.00 96.94 106 THR A N 1
ATOM 825 C CA . THR A 1 106 ? 4.426 7.577 6.230 1.00 96.94 106 THR A CA 1
ATOM 826 C C . THR A 1 106 ? 3.175 6.871 5.713 1.00 96.94 106 THR A C 1
ATOM 828 O O . THR A 1 106 ? 2.503 6.136 6.447 1.00 96.94 106 THR A O 1
ATOM 831 N N . ILE A 1 107 ? 2.869 7.051 4.425 1.00 96.94 107 ILE A N 1
ATOM 832 C CA . ILE A 1 107 ? 1.703 6.413 3.806 1.00 96.94 107 ILE A CA 1
ATOM 833 C C . ILE A 1 107 ? 1.776 4.883 3.890 1.00 96.94 107 ILE A C 1
ATOM 835 O O . ILE A 1 107 ? 0.773 4.241 4.196 1.00 96.94 107 ILE A O 1
ATOM 839 N N . GLY A 1 108 ? 2.959 4.284 3.723 1.00 97.75 108 GLY A N 1
ATOM 840 C CA . GLY A 1 108 ? 3.127 2.841 3.871 1.00 97.75 108 GLY A CA 1
ATOM 841 C C . GLY A 1 108 ? 2.855 2.362 5.298 1.00 97.75 108 GLY A C 1
ATOM 842 O O . GLY A 1 108 ? 2.165 1.358 5.475 1.00 97.75 108 GLY A O 1
ATOM 843 N N . ARG A 1 109 ? 3.283 3.119 6.321 1.00 98.06 109 ARG A N 1
ATOM 844 C CA . ARG A 1 109 ? 2.955 2.806 7.720 1.00 98.06 109 ARG A CA 1
ATOM 845 C C . ARG A 1 109 ? 1.456 2.901 7.981 1.00 98.06 109 ARG A C 1
ATOM 847 O O . ARG A 1 109 ? 0.908 2.010 8.622 1.00 98.06 109 ARG A O 1
ATOM 854 N N . LEU A 1 110 ? 0.783 3.922 7.452 1.00 98.31 110 LEU A N 1
ATOM 855 C CA . LEU A 1 110 ? -0.673 4.047 7.554 1.00 98.31 110 LEU A CA 1
ATOM 856 C C . LEU A 1 110 ? -1.386 2.864 6.889 1.00 98.31 110 LEU A C 1
ATOM 858 O O . LEU A 1 110 ? -2.291 2.290 7.493 1.00 98.31 110 LEU A O 1
ATOM 862 N N . ILE A 1 111 ? -0.958 2.445 5.695 1.00 98.06 111 ILE A N 1
ATOM 863 C CA . ILE A 1 111 ? -1.543 1.309 4.967 1.00 98.06 111 ILE A CA 1
ATOM 864 C C . ILE A 1 111 ? -1.400 0.001 5.749 1.00 98.06 111 ILE A C 1
ATOM 866 O O . ILE A 1 111 ? -2.395 -0.718 5.880 1.00 98.06 111 ILE A O 1
ATOM 870 N N . VAL A 1 112 ? -0.200 -0.314 6.247 1.00 98.06 112 VAL A N 1
ATOM 871 C CA . VAL A 1 112 ? 0.079 -1.574 6.958 1.00 98.06 112 VAL A CA 1
ATOM 872 C C . VAL A 1 112 ? -0.605 -1.589 8.321 1.00 98.06 112 VAL A C 1
ATOM 874 O O . VAL A 1 112 ? -1.336 -2.526 8.630 1.00 98.06 112 VAL A O 1
ATOM 877 N N . TRP A 1 113 ? -0.471 -0.522 9.109 1.00 98.12 113 TRP A N 1
ATOM 878 C CA . TRP A 1 113 ? -1.117 -0.440 10.419 1.00 98.12 113 TRP A CA 1
ATOM 879 C C . TRP A 1 113 ? -2.644 -0.533 10.314 1.00 98.12 113 TRP A C 1
ATOM 881 O O . TRP A 1 113 ? -3.268 -1.329 11.016 1.00 98.12 113 TRP A O 1
ATOM 891 N N . SER A 1 114 ? -3.255 0.231 9.402 1.00 97.88 114 SER A N 1
ATOM 892 C CA . SER A 1 114 ? -4.713 0.204 9.234 1.00 97.88 114 SER A CA 1
ATOM 893 C C . SER A 1 114 ? -5.205 -1.125 8.674 1.00 97.88 114 SER A C 1
ATOM 895 O O . SER A 1 114 ? -6.317 -1.530 8.985 1.00 97.88 114 SER A O 1
ATOM 897 N N . ASN A 1 115 ? -4.392 -1.839 7.885 1.00 97.50 115 ASN A N 1
ATOM 898 C CA . ASN A 1 115 ? -4.705 -3.206 7.484 1.00 97.50 115 ASN A CA 1
ATOM 899 C C . ASN A 1 115 ? -4.868 -4.119 8.704 1.00 97.50 115 ASN A C 1
ATOM 901 O O . ASN A 1 115 ? -5.887 -4.789 8.835 1.00 97.50 115 ASN A O 1
ATOM 905 N N . THR A 1 116 ? -3.884 -4.108 9.602 1.00 96.56 116 THR A N 1
ATOM 906 C CA . THR A 1 116 ? -3.900 -4.919 10.822 1.00 96.56 116 THR A CA 1
ATOM 907 C C . THR A 1 116 ? -5.071 -4.545 11.725 1.00 96.56 116 THR A C 1
ATOM 909 O O . THR A 1 116 ? -5.770 -5.431 12.209 1.00 96.56 116 THR A O 1
ATOM 912 N N . LEU A 1 117 ? -5.338 -3.246 11.899 1.00 97.12 117 LEU A N 1
ATOM 913 C CA . LEU A 1 117 ? -6.498 -2.769 12.653 1.00 97.12 117 LEU A CA 1
ATOM 914 C C . LEU A 1 117 ? -7.813 -3.275 12.050 1.00 97.12 117 LEU A C 1
ATOM 916 O O . LEU A 1 117 ? -8.654 -3.797 12.771 1.00 97.12 117 LEU A O 1
ATOM 920 N N . LEU A 1 118 ? -7.996 -3.129 10.737 1.00 95.81 118 LEU A N 1
ATOM 921 C CA . LEU A 1 118 ? -9.227 -3.549 10.073 1.00 95.81 118 LEU A CA 1
ATOM 922 C C . LEU A 1 118 ? -9.411 -5.067 10.11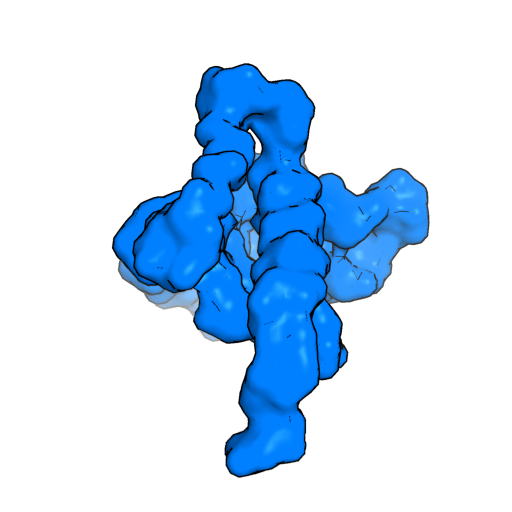7 1.00 95.81 118 LEU A C 1
ATOM 924 O O . LEU A 1 118 ? -10.526 -5.522 10.337 1.00 95.81 118 LEU A O 1
ATOM 928 N N . ARG A 1 119 ? -8.337 -5.854 9.978 1.00 93.88 119 ARG A N 1
ATOM 929 C CA . ARG A 1 119 ? -8.400 -7.312 10.174 1.00 93.88 119 ARG A CA 1
ATOM 930 C C . ARG A 1 119 ? -8.846 -7.669 11.583 1.00 93.88 119 ARG A C 1
ATOM 932 O O . ARG A 1 119 ? -9.719 -8.507 11.750 1.00 93.88 119 ARG A O 1
ATOM 939 N N . TRP A 1 120 ? -8.295 -6.988 12.583 1.00 94.25 120 TRP A N 1
ATOM 940 C CA . TRP A 1 120 ? -8.710 -7.180 13.968 1.00 94.25 120 TRP A CA 1
ATOM 941 C C . TRP A 1 120 ? -10.182 -6.797 14.197 1.00 94.25 120 TRP A C 1
ATOM 943 O O . TRP A 1 120 ? -10.899 -7.519 14.880 1.00 94.25 120 TRP A O 1
ATOM 953 N N . LEU A 1 121 ? -10.653 -5.703 13.588 1.00 93.94 121 LEU A N 1
ATOM 954 C CA . LEU A 1 121 ? -12.045 -5.243 13.682 1.00 93.94 121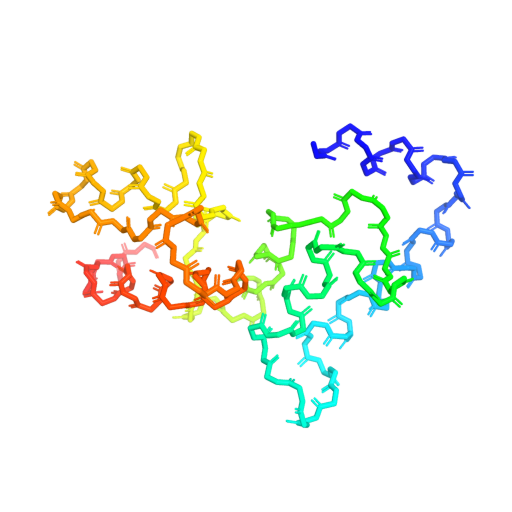 LEU A CA 1
ATOM 955 C C . LEU A 1 121 ? -13.049 -6.154 12.959 1.00 93.94 121 LEU A C 1
ATOM 957 O O . LEU A 1 121 ? -14.211 -6.219 13.360 1.00 93.94 121 LEU A O 1
A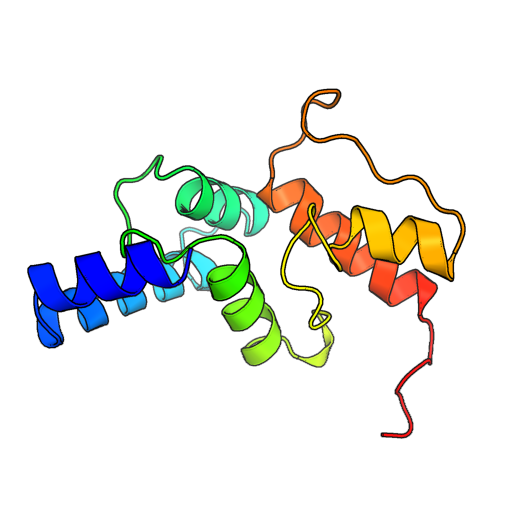TOM 961 N N . VAL A 1 122 ? -12.622 -6.823 11.886 1.00 90.62 122 VAL A N 1
ATOM 962 C CA . VAL A 1 122 ? -13.419 -7.839 11.186 1.00 90.62 122 VAL A CA 1
ATOM 963 C C . VAL A 1 122 ? -13.560 -9.111 12.036 1.00 90.62 122 VAL A C 1
ATOM 965 O O . VAL A 1 122 ? -14.605 -9.760 11.970 1.00 90.62 122 VAL A O 1
ATOM 968 N N . GLY A 1 123 ? -12.560 -9.437 12.865 1.00 85.00 123 GLY A N 1
ATOM 969 C CA . GLY A 1 123 ? -12.542 -10.658 13.676 1.00 85.00 123 GLY A CA 1
ATOM 970 C C . GLY A 1 123 ? -12.589 -11.911 12.798 1.00 85.00 123 GLY A C 1
ATOM 971 O O . GLY A 1 123 ? -11.973 -11.937 11.736 1.00 85.00 123 GLY A O 1
ATOM 972 N N . ASP A 1 124 ? -13.385 -12.900 13.202 1.00 78.12 124 ASP A N 1
ATOM 973 C CA . ASP A 1 124 ? -13.629 -14.147 12.449 1.00 78.12 124 ASP A CA 1
ATOM 974 C C . ASP A 1 124 ? -14.527 -13.927 11.203 1.00 78.12 124 ASP A C 1
ATOM 976 O O . ASP A 1 124 ? -14.940 -14.857 10.503 1.00 78.12 124 ASP A O 1
ATOM 980 N N . GLY A 1 125 ? -14.900 -12.675 10.917 1.00 67.12 125 GLY A N 1
ATOM 981 C CA . GLY A 1 125 ? -15.666 -12.319 9.731 1.00 67.12 125 GLY A CA 1
ATOM 982 C C . GLY A 1 125 ? -14.932 -12.716 8.445 1.00 67.12 125 GLY A C 1
ATOM 983 O O . GLY A 1 125 ? -13.769 -12.379 8.259 1.00 67.12 125 GLY A O 1
ATOM 984 N N . PHE A 1 126 ? -15.664 -13.374 7.539 1.00 57.66 126 PHE A N 1
ATOM 985 C CA . PHE A 1 126 ? -15.234 -13.998 6.271 1.00 57.66 126 PHE A CA 1
ATOM 986 C C . PHE A 1 126 ? -14.655 -15.423 6.339 1.00 57.66 126 PHE A C 1
ATOM 988 O O . PHE A 1 126 ? -14.445 -15.997 5.276 1.00 57.66 126 PHE A O 1
ATOM 995 N N . GLU A 1 127 ? -14.527 -16.068 7.507 1.00 58.16 127 GLU A N 1
ATOM 996 C CA . GLU A 1 127 ? -14.089 -17.483 7.603 1.00 58.16 127 GLU A CA 1
ATOM 997 C C . GLU A 1 127 ? -15.033 -18.506 6.919 1.00 58.16 127 GLU A C 1
ATOM 999 O O . GLU A 1 127 ? -14.713 -19.688 6.827 1.00 58.16 127 GLU A O 1
ATOM 1004 N N . ASN A 1 128 ? -16.186 -18.063 6.402 1.00 48.22 128 ASN A N 1
ATOM 1005 C CA . ASN A 1 128 ? -17.194 -18.897 5.736 1.00 48.22 128 ASN A CA 1
ATOM 1006 C C . ASN A 1 128 ? -17.506 -18.464 4.285 1.00 48.22 128 ASN A C 1
ATOM 1008 O O . ASN A 1 128 ? -18.664 -18.560 3.869 1.00 48.22 128 ASN A O 1
ATOM 1012 N N . GLN A 1 129 ? -16.533 -17.942 3.527 1.00 46.22 129 GLN A N 1
ATOM 1013 C CA . GLN A 1 129 ? -16.699 -17.698 2.080 1.00 46.22 129 GLN A CA 1
ATOM 1014 C C . GLN A 1 129 ? -16.081 -18.792 1.213 1.00 46.22 129 GLN A C 1
ATOM 1016 O O . GLN A 1 129 ? -14.928 -19.184 1.483 1.00 46.22 129 GLN A O 1
#

Foldseek 3Di:
DVVFQVVQCVVVDPVVQVVLAVQLLCCLPPNDPVADNLRSLLCQQVVVPVGGGTVCHQQNSLVSCCVVPVVQFDNQRACDDDSHLQCVCCVPPVDHADDPVPDPGGRSRSRNVSRNVVCVVCPCPPVPD

Radius of gyration: 15.42 Å; chains: 1; bounding box: 36×35×38 Å